Protein AF-A0A6A3AUL2-F1 (afdb_monomer_lite)

Radius of gyration: 15.6 Å; chains: 1; bounding box: 45×32×39 Å

Secondary structure (DSSP, 8-state):
-----SS-SSHHHHHHHHHHHHH---EEES-GGGS-TTT-TTHHHHHHTT--EEEEEEEE-TTSSSEEEEEEEEESS--S--HHHHHHHHHHHHHHHHHSSS-----------TTGGG-----

pLDDT: mean 76.18, std 17.39, range [30.98, 92.19]

Foldseek 3Di:
DDDADQPDPDCQRRDQQNCCFNVVDKDKDLALVVDDCSNHVCSVVCVVVQFTMKIKFFWADLVNPGTDGIDIDTDNDGDLDCVVVVVVVQVVVQVVVPVPDDDDDGGTDRDPPPPVSNPPDDD

Organism: Hibiscus syriacus (NCBI:txid106335)

Sequence (123 aa):
MYMFSVDGESDVELRLPGRVFRQKLPEWNPNVRYYSNGEYSQLDHALLYNVQGTLALPVFEPSGQSYVGFVELIMTSQKINYAPEVDKVCKALEALMASGSGSISHSFSLPLFFPFLSSRTQQ

InterPro domains:
  IPR045012 Protein NLP [PTHR32002] (1-97)

Structure (mmCIF, N/CA/C/O backbone):
data_AF-A0A6A3AUL2-F1
#
_entry.id   AF-A0A6A3AUL2-F1
#
loop_
_atom_site.group_PDB
_atom_site.id
_atom_site.type_symbol
_atom_site.label_atom_id
_atom_site.label_alt_id
_atom_site.label_comp_id
_atom_site.label_asym_id
_atom_site.label_entity_id
_atom_site.label_seq_id
_atom_site.pdbx_PDB_ins_code
_atom_site.Cartn_x
_atom_site.Cartn_y
_atom_site.Cartn_z
_atom_site.occupancy
_atom_site.B_iso_or_equiv
_atom_site.auth_seq_id
_atom_site.auth_comp_id
_atom_site.auth_asym_id
_atom_site.auth_atom_id
_atom_site.pdbx_PDB_model_num
ATOM 1 N N . MET A 1 1 ? -11.714 -13.562 -12.108 1.00 67.56 1 MET A N 1
ATOM 2 C CA . MET A 1 1 ? -11.654 -13.614 -10.632 1.00 67.56 1 MET A CA 1
ATOM 3 C C . MET A 1 1 ? -10.223 -13.322 -10.221 1.00 67.56 1 MET A C 1
ATOM 5 O O . MET A 1 1 ? -9.327 -13.852 -10.863 1.00 67.56 1 MET A O 1
ATOM 9 N N . TYR A 1 2 ? -10.009 -12.430 -9.254 1.00 79.44 2 TYR A N 1
ATOM 10 C CA . TYR A 1 2 ? -8.677 -12.100 -8.735 1.00 79.44 2 TYR A CA 1
ATOM 11 C C . TYR A 1 2 ? -8.315 -13.079 -7.613 1.00 79.44 2 TYR A C 1
ATOM 13 O O . TYR A 1 2 ? -9.151 -13.339 -6.750 1.00 79.44 2 TYR A O 1
ATOM 21 N N . MET A 1 3 ? -7.111 -13.648 -7.654 1.00 85.44 3 MET A N 1
ATOM 22 C CA . MET A 1 3 ? -6.614 -14.638 -6.693 1.00 85.44 3 MET A CA 1
ATOM 23 C C . MET A 1 3 ? -5.140 -14.357 -6.393 1.00 85.44 3 MET A C 1
ATOM 25 O O . MET A 1 3 ? -4.402 -13.931 -7.283 1.00 85.44 3 MET A O 1
ATOM 29 N N . PHE A 1 4 ? -4.712 -14.622 -5.162 1.00 87.31 4 PHE A N 1
ATOM 30 C CA . PHE A 1 4 ? -3.319 -14.517 -4.729 1.00 87.31 4 PHE A CA 1
ATOM 31 C C . PHE A 1 4 ? -2.978 -15.666 -3.770 1.00 87.31 4 PHE A C 1
ATOM 33 O O . PHE A 1 4 ? -3.873 -16.196 -3.110 1.00 87.31 4 PHE A O 1
ATOM 40 N N . SER A 1 5 ? -1.704 -16.070 -3.718 1.00 89.12 5 SER A N 1
ATOM 41 C CA . SER A 1 5 ? -1.240 -17.106 -2.787 1.00 89.12 5 SER A CA 1
ATOM 42 C C . SER A 1 5 ? -1.080 -16.523 -1.383 1.00 89.12 5 SER A C 1
ATOM 44 O O . SER A 1 5 ? -0.619 -15.394 -1.211 1.00 89.12 5 SER A O 1
ATOM 46 N N . VAL A 1 6 ? -1.470 -17.306 -0.379 1.00 89.19 6 VAL A N 1
ATOM 47 C CA . VAL A 1 6 ? -1.334 -16.970 1.049 1.00 89.19 6 VAL A CA 1
ATOM 48 C C . VAL A 1 6 ? -0.312 -17.857 1.761 1.00 89.19 6 VAL A C 1
ATOM 50 O O . VAL A 1 6 ? 0.170 -17.510 2.837 1.00 89.19 6 VAL A O 1
ATOM 53 N N . ASP A 1 7 ? 0.020 -18.988 1.148 1.00 90.12 7 ASP A N 1
ATOM 54 C CA . ASP A 1 7 ? 0.882 -20.060 1.638 1.00 90.12 7 ASP A CA 1
ATOM 55 C C . ASP A 1 7 ? 2.215 -20.150 0.885 1.00 90.12 7 ASP A C 1
ATOM 57 O O . ASP A 1 7 ? 3.013 -21.029 1.181 1.00 90.12 7 ASP A O 1
ATOM 61 N N . GLY A 1 8 ? 2.481 -19.225 -0.040 1.00 85.75 8 GLY A N 1
ATOM 62 C CA . GLY A 1 8 ? 3.730 -19.185 -0.787 1.00 85.75 8 GLY A CA 1
ATOM 63 C C . GLY A 1 8 ? 4.969 -19.131 0.110 1.00 85.75 8 GLY A C 1
ATOM 64 O O . GLY A 1 8 ? 4.991 -18.467 1.155 1.00 85.75 8 GLY A O 1
ATOM 65 N N . GLU A 1 9 ? 6.021 -19.811 -0.333 1.00 86.06 9 GLU A N 1
ATOM 66 C CA . GLU A 1 9 ? 7.279 -19.975 0.409 1.00 86.06 9 GLU A CA 1
ATOM 67 C C . GLU A 1 9 ? 8.267 -18.827 0.139 1.00 86.06 9 GLU A C 1
ATOM 69 O O . GLU A 1 9 ? 9.303 -18.710 0.793 1.00 86.06 9 GLU A O 1
ATOM 74 N N . SER A 1 10 ? 7.953 -17.948 -0.819 1.00 83.88 10 SER A N 1
ATOM 75 C CA . SER A 1 10 ? 8.784 -16.800 -1.189 1.00 83.88 10 SER A CA 1
ATOM 76 C C . SER A 1 10 ? 7.979 -15.511 -1.355 1.00 83.88 10 SER A C 1
ATOM 78 O O . SER A 1 10 ? 6.797 -15.527 -1.704 1.00 83.88 10 SER A O 1
ATOM 80 N N . ASP A 1 11 ? 8.650 -14.367 -1.192 1.00 78.81 11 ASP A N 1
ATOM 81 C CA . ASP A 1 11 ? 8.060 -13.039 -1.412 1.00 78.81 11 ASP A CA 1
ATOM 82 C C . ASP A 1 11 ? 7.543 -12.843 -2.846 1.00 78.81 11 ASP A C 1
ATOM 84 O O . ASP A 1 11 ? 6.597 -12.079 -3.066 1.00 78.81 11 ASP A O 1
ATOM 88 N N . VAL A 1 12 ? 8.146 -13.543 -3.812 1.00 78.94 12 VAL A N 1
ATOM 89 C CA . VAL A 1 12 ? 7.755 -13.532 -5.229 1.00 78.94 12 VAL A CA 1
ATOM 90 C C . VAL A 1 12 ? 6.429 -14.264 -5.436 1.00 78.94 12 VAL A C 1
ATOM 92 O O . VAL A 1 12 ? 5.567 -13.781 -6.172 1.00 78.94 12 VAL A O 1
ATOM 95 N N . GLU A 1 13 ? 6.255 -15.405 -4.767 1.00 82.25 13 GLU A N 1
ATOM 96 C CA . GLU A 1 13 ? 5.051 -16.236 -4.845 1.00 82.25 13 GLU A CA 1
ATOM 97 C C . GLU A 1 13 ? 3.867 -15.597 -4.115 1.00 82.25 13 GLU A C 1
ATOM 99 O O . GLU A 1 13 ? 2.770 -15.505 -4.669 1.00 82.25 13 GLU A O 1
ATOM 104 N N . LEU A 1 14 ? 4.108 -15.074 -2.908 1.00 84.19 14 LEU A N 1
ATOM 105 C CA . LEU A 1 14 ? 3.094 -14.361 -2.131 1.00 84.19 14 LEU A CA 1
ATOM 106 C C . LEU A 1 14 ? 2.621 -13.091 -2.851 1.00 84.19 14 LEU A C 1
ATOM 108 O O . LEU A 1 14 ? 1.443 -12.732 -2.776 1.00 84.19 14 LEU A O 1
ATOM 112 N N . ARG A 1 15 ? 3.529 -12.415 -3.572 1.00 84.94 15 ARG A N 1
ATOM 113 C CA . ARG A 1 15 ? 3.315 -11.071 -4.137 1.00 84.94 15 ARG A CA 1
ATOM 114 C C . ARG A 1 15 ? 2.917 -10.079 -3.030 1.00 84.94 15 ARG A C 1
ATOM 116 O O . ARG A 1 15 ? 2.761 -10.423 -1.862 1.00 84.94 15 ARG A O 1
ATOM 123 N N . LEU A 1 16 ? 2.728 -8.817 -3.396 1.00 85.38 16 LEU A N 1
ATOM 124 C CA . LEU A 1 16 ? 2.252 -7.790 -2.464 1.00 85.38 16 LEU A CA 1
ATOM 125 C C . LEU A 1 16 ? 0.969 -8.192 -1.690 1.00 85.38 16 LEU A C 1
ATOM 127 O O . LEU A 1 16 ? 0.990 -8.110 -0.462 1.00 85.38 16 LEU A O 1
ATOM 131 N N . PRO A 1 17 ? -0.117 -8.686 -2.325 1.00 88.69 17 PRO A N 1
ATOM 132 C CA . PRO A 1 17 ? -1.331 -9.061 -1.592 1.00 88.69 17 PRO A CA 1
ATOM 133 C C . PRO A 1 17 ? -1.117 -10.199 -0.580 1.00 88.69 17 PRO A C 1
ATOM 135 O O . PRO A 1 17 ? -1.591 -10.103 0.551 1.00 88.69 17 PRO A O 1
ATOM 138 N N . GLY A 1 18 ? -0.371 -11.252 -0.934 1.00 90.38 18 GLY A N 1
ATOM 139 C CA . GLY A 1 18 ? -0.103 -12.371 -0.026 1.00 90.38 18 GLY A CA 1
ATOM 140 C C . GLY A 1 18 ? 0.797 -11.979 1.141 1.00 90.38 18 GLY A C 1
ATOM 141 O O . GLY A 1 18 ? 0.546 -12.390 2.276 1.00 90.38 18 GLY A O 1
ATOM 142 N N . ARG A 1 19 ? 1.803 -11.125 0.903 1.00 89.69 19 ARG A N 1
ATOM 143 C CA . ARG A 1 19 ? 2.682 -10.634 1.972 1.00 89.69 19 ARG A CA 1
ATOM 144 C C . ARG A 1 19 ? 1.937 -9.746 2.960 1.00 89.69 19 ARG A C 1
ATOM 146 O O . ARG A 1 19 ? 2.038 -9.993 4.158 1.00 89.69 19 ARG A O 1
ATOM 153 N N . VAL A 1 20 ? 1.119 -8.799 2.496 1.00 90.56 20 VAL A N 1
ATOM 154 C CA . VAL A 1 20 ? 0.301 -7.954 3.389 1.00 90.56 20 VAL A CA 1
ATOM 155 C C . VAL A 1 20 ? -0.706 -8.788 4.170 1.00 90.56 20 VAL A C 1
ATOM 157 O O . VAL A 1 20 ? -0.877 -8.574 5.371 1.00 90.56 20 VAL A O 1
ATOM 160 N N . PHE A 1 21 ? -1.333 -9.774 3.526 1.00 91.00 21 PHE A N 1
ATOM 161 C CA . PHE A 1 21 ? -2.251 -10.688 4.198 1.00 91.00 21 PHE A CA 1
ATOM 162 C C . PHE A 1 21 ? -1.565 -11.487 5.316 1.00 91.00 21 PHE A C 1
ATOM 164 O O . PHE A 1 21 ? -2.072 -11.564 6.436 1.00 91.00 21 PHE A O 1
ATOM 171 N N . ARG A 1 22 ? -0.385 -12.050 5.037 1.00 90.31 22 ARG A N 1
ATOM 172 C CA . ARG A 1 22 ? 0.356 -12.901 5.977 1.00 90.31 22 ARG A CA 1
ATOM 173 C C . ARG A 1 22 ? 1.031 -12.103 7.091 1.00 90.31 22 ARG A C 1
ATOM 175 O O . ARG A 1 22 ? 0.947 -12.482 8.258 1.00 90.31 22 ARG A O 1
ATOM 182 N N . GLN A 1 23 ? 1.706 -11.013 6.738 1.00 88.81 23 GLN A N 1
ATOM 183 C CA . GLN A 1 23 ? 2.491 -10.197 7.666 1.00 88.81 23 GLN A CA 1
ATOM 184 C C . GLN A 1 23 ? 1.623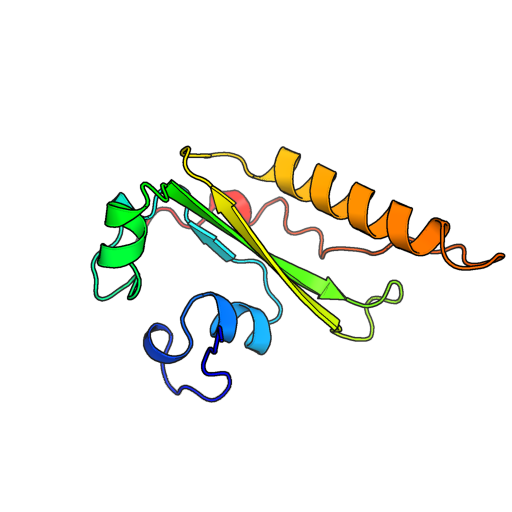 -9.206 8.444 1.00 88.81 23 GLN A C 1
ATOM 186 O O . GLN A 1 23 ? 2.016 -8.779 9.527 1.00 88.81 23 GLN A O 1
ATOM 191 N N . LYS A 1 24 ? 0.444 -8.849 7.914 1.00 89.75 24 LYS A N 1
ATOM 192 C CA . LYS A 1 24 ? -0.463 -7.839 8.483 1.00 89.75 24 LYS A CA 1
ATOM 193 C C . LYS A 1 24 ? 0.223 -6.480 8.664 1.00 89.75 24 LYS A C 1
ATOM 195 O O . LYS A 1 24 ? -0.083 -5.733 9.592 1.00 89.75 24 LYS A O 1
ATOM 200 N N . LEU A 1 25 ? 1.152 -6.172 7.761 1.00 87.88 25 LEU A N 1
ATOM 201 C CA . LEU A 1 25 ? 1.899 -4.920 7.694 1.00 87.88 25 LEU A CA 1
ATOM 202 C C . LEU A 1 25 ? 1.568 -4.189 6.389 1.00 87.88 25 LEU A C 1
ATOM 204 O O . LEU A 1 25 ? 1.282 -4.848 5.389 1.00 87.88 25 LEU A O 1
ATOM 208 N N . PRO A 1 26 ? 1.581 -2.846 6.381 1.00 86.81 26 PRO A N 1
ATOM 209 C CA . PRO A 1 26 ? 1.395 -2.090 5.154 1.00 86.81 26 PRO A CA 1
ATOM 210 C C . PRO A 1 26 ? 2.596 -2.258 4.216 1.00 86.81 26 PRO A C 1
ATOM 212 O O . PRO A 1 26 ? 3.745 -2.262 4.658 1.00 86.81 26 PRO A O 1
ATOM 215 N N . GLU A 1 27 ? 2.328 -2.308 2.915 1.00 86.50 27 GLU A N 1
ATOM 216 C CA . GLU A 1 27 ? 3.350 -2.301 1.864 1.00 86.50 27 GLU A CA 1
ATOM 217 C C . GLU A 1 27 ? 3.009 -1.259 0.799 1.00 86.50 27 GLU A C 1
ATOM 219 O O . GLU A 1 27 ? 1.842 -1.064 0.461 1.00 86.50 27 GLU A O 1
ATOM 224 N N . TRP A 1 28 ? 4.016 -0.594 0.231 1.00 85.12 28 TRP A N 1
ATOM 225 C CA . TRP A 1 28 ? 3.827 0.351 -0.870 1.00 85.12 28 TRP A CA 1
ATOM 226 C C . TRP A 1 28 ? 4.976 0.287 -1.870 1.00 85.12 28 TRP A C 1
ATOM 228 O O . TRP A 1 28 ? 6.111 -0.015 -1.514 1.00 85.12 28 TRP A O 1
ATOM 238 N N . ASN A 1 29 ? 4.672 0.658 -3.112 1.00 84.69 29 ASN A N 1
ATOM 239 C CA . ASN A 1 29 ? 5.642 0.904 -4.169 1.00 84.69 29 ASN A CA 1
ATOM 240 C C . ASN A 1 29 ? 5.383 2.310 -4.732 1.00 84.69 29 ASN A C 1
ATOM 242 O O . ASN A 1 29 ? 4.285 2.574 -5.233 1.00 84.69 29 ASN A O 1
ATOM 246 N N . PRO A 1 30 ? 6.346 3.245 -4.648 1.00 76.25 30 PRO A N 1
ATOM 247 C CA . PRO A 1 30 ? 6.157 4.617 -5.122 1.00 76.25 30 PRO A CA 1
ATOM 248 C C . PRO A 1 30 ? 6.092 4.695 -6.651 1.00 76.25 30 PRO A C 1
ATOM 250 O O . PRO A 1 30 ? 5.340 5.504 -7.197 1.00 76.25 30 PRO A O 1
ATOM 253 N N . ASN A 1 31 ? 6.869 3.848 -7.331 1.00 82.75 31 ASN A N 1
ATOM 254 C CA . ASN A 1 31 ? 6.792 3.643 -8.768 1.00 82.75 31 ASN A CA 1
ATOM 255 C C . ASN A 1 31 ? 7.171 2.196 -9.120 1.00 82.75 31 ASN A C 1
ATOM 257 O O . ASN A 1 31 ? 8.329 1.814 -8.969 1.00 82.75 31 ASN A O 1
ATOM 261 N N . VAL A 1 32 ? 6.224 1.402 -9.617 1.00 82.88 32 VAL A N 1
ATOM 262 C CA . VAL A 1 32 ? 6.462 0.010 -10.048 1.00 82.88 32 VAL A CA 1
ATOM 263 C C . VAL A 1 32 ? 7.525 -0.092 -11.148 1.00 82.88 32 VAL A C 1
ATOM 265 O O . VAL A 1 32 ? 8.197 -1.109 -11.252 1.00 82.88 32 VAL A O 1
ATOM 268 N N . ARG A 1 33 ? 7.743 0.982 -11.923 1.00 84.06 33 ARG A N 1
ATOM 269 C CA . ARG A 1 33 ? 8.752 1.044 -12.995 1.00 84.06 33 ARG A CA 1
ATOM 270 C C . ARG A 1 33 ? 10.197 0.955 -12.504 1.00 84.06 33 ARG A C 1
ATOM 272 O O . ARG A 1 33 ? 11.085 0.772 -13.328 1.00 84.06 33 ARG A O 1
ATOM 279 N N . TYR A 1 34 ? 10.442 1.140 -11.207 1.00 84.19 34 TYR A N 1
ATOM 280 C CA . TYR A 1 34 ? 11.786 1.035 -10.632 1.00 84.19 34 TYR A CA 1
ATOM 281 C C . TYR A 1 34 ? 12.178 -0.395 -10.258 1.00 84.19 34 TYR A C 1
ATOM 283 O O . TYR A 1 34 ? 13.331 -0.619 -9.910 1.00 84.19 34 TYR A O 1
ATOM 291 N N . TYR A 1 35 ? 11.248 -1.344 -10.341 1.00 81.19 35 TYR A N 1
ATOM 292 C CA . TYR A 1 35 ? 11.466 -2.728 -9.943 1.00 81.19 35 TYR A CA 1
ATOM 293 C C . TYR A 1 35 ? 11.683 -3.611 -11.166 1.00 81.19 35 TYR A C 1
ATOM 295 O O . TYR A 1 35 ? 11.121 -3.371 -12.236 1.00 81.19 35 TYR A O 1
ATOM 303 N N . SER A 1 36 ? 12.481 -4.659 -11.000 1.00 82.69 36 SER A N 1
ATOM 304 C CA . SER A 1 36 ? 12.611 -5.719 -11.993 1.00 82.69 36 SER A CA 1
ATOM 305 C C . SER A 1 36 ? 11.409 -6.669 -11.954 1.00 82.69 36 SER A C 1
ATOM 307 O O . SER A 1 36 ? 10.666 -6.739 -10.972 1.00 82.69 36 SER A O 1
ATOM 309 N N . ASN A 1 37 ? 11.244 -7.479 -13.004 1.00 77.31 37 ASN A N 1
ATOM 310 C CA . ASN A 1 37 ? 10.191 -8.501 -13.041 1.00 77.31 37 ASN A CA 1
ATOM 311 C C . ASN A 1 37 ? 10.362 -9.576 -11.943 1.00 77.31 37 ASN A C 1
ATOM 313 O O . ASN A 1 37 ? 9.403 -10.262 -11.598 1.00 77.31 37 ASN A O 1
ATOM 317 N N . GLY A 1 38 ? 11.574 -9.719 -11.385 1.00 74.25 38 GLY A N 1
ATOM 318 C CA . GLY A 1 38 ? 11.842 -10.603 -10.247 1.00 74.25 38 GLY A CA 1
ATOM 319 C C . GLY A 1 38 ? 11.322 -10.053 -8.916 1.00 74.25 38 GLY A C 1
ATOM 320 O O . GLY A 1 38 ? 10.934 -10.825 -8.047 1.00 74.25 38 GLY A O 1
ATOM 321 N N . GLU A 1 39 ? 11.264 -8.730 -8.766 1.00 73.56 39 GLU A N 1
ATOM 322 C CA . GLU A 1 39 ? 10.816 -8.058 -7.537 1.00 73.56 39 GLU A CA 1
ATOM 323 C C . GLU A 1 39 ? 9.325 -7.712 -7.586 1.00 73.56 39 GLU A C 1
ATOM 325 O O . GLU A 1 39 ? 8.619 -7.763 -6.576 1.00 73.56 39 GLU A O 1
ATOM 330 N N . TYR A 1 40 ? 8.828 -7.387 -8.780 1.00 77.38 40 TYR A N 1
ATOM 331 C CA . TYR A 1 40 ? 7.435 -7.055 -9.021 1.00 77.38 40 TYR A CA 1
ATOM 332 C C . TYR A 1 40 ? 6.893 -7.918 -10.163 1.00 77.38 40 TYR A C 1
ATOM 334 O O . TYR A 1 40 ? 6.874 -7.527 -11.325 1.00 77.38 40 TYR A O 1
ATOM 342 N N . SER A 1 41 ? 6.395 -9.106 -9.822 1.00 74.50 41 SER A N 1
ATOM 343 C CA . SER A 1 41 ? 5.927 -10.108 -10.796 1.00 74.50 41 SER A CA 1
ATOM 344 C C . SER A 1 41 ? 4.732 -9.677 -11.659 1.00 74.50 41 SER A C 1
ATOM 346 O O . SER A 1 41 ? 4.340 -10.393 -12.577 1.00 74.50 41 SER A O 1
ATOM 348 N N . GLN A 1 42 ? 4.123 -8.521 -11.373 1.00 80.25 42 GLN A N 1
ATOM 349 C CA . GLN A 1 42 ? 3.032 -7.942 -12.166 1.00 80.25 42 GLN A CA 1
ATOM 350 C C . GLN A 1 42 ? 3.503 -6.795 -13.070 1.00 80.25 42 GLN A C 1
ATOM 352 O O . GLN A 1 42 ? 2.666 -6.057 -13.588 1.00 80.25 42 GLN A O 1
ATOM 357 N N . LEU A 1 43 ? 4.817 -6.624 -13.255 1.00 84.00 43 LEU A N 1
ATOM 358 C CA . LEU A 1 43 ? 5.390 -5.438 -13.891 1.00 84.00 43 LEU A CA 1
ATOM 359 C C . LEU A 1 43 ? 4.844 -5.223 -15.296 1.00 84.00 43 LEU A C 1
ATOM 361 O O . LEU A 1 43 ? 4.361 -4.134 -15.583 1.00 84.00 43 LEU A O 1
ATOM 365 N N . ASP A 1 44 ? 4.821 -6.259 -16.131 1.00 86.50 44 ASP A N 1
ATOM 366 C CA . ASP A 1 44 ? 4.326 -6.145 -17.507 1.00 86.50 44 ASP A CA 1
ATOM 367 C C . ASP A 1 44 ? 2.872 -5.651 -17.563 1.00 86.50 44 ASP A C 1
ATOM 369 O O . ASP A 1 44 ? 2.530 -4.764 -18.347 1.00 86.50 44 ASP A O 1
ATOM 373 N N . HIS A 1 45 ? 2.016 -6.168 -16.676 1.00 87.12 45 HIS A N 1
ATOM 374 C CA . HIS A 1 45 ? 0.624 -5.725 -16.570 1.00 87.12 45 HIS A CA 1
ATOM 375 C C . HIS A 1 45 ? 0.540 -4.293 -16.040 1.00 87.12 45 HIS A C 1
ATOM 377 O O . HIS A 1 45 ? -0.209 -3.472 -16.564 1.00 87.12 45 HIS A O 1
ATOM 383 N N . ALA A 1 46 ? 1.326 -3.974 -15.016 1.00 88.69 46 ALA A N 1
ATOM 384 C CA . ALA A 1 46 ? 1.367 -2.646 -14.435 1.00 88.69 46 ALA A CA 1
ATOM 385 C C . ALA A 1 46 ? 1.819 -1.595 -15.463 1.00 88.69 46 ALA A C 1
ATOM 387 O O . ALA A 1 46 ? 1.200 -0.540 -15.575 1.00 88.69 46 ALA A O 1
ATOM 388 N N . LEU A 1 47 ? 2.821 -1.907 -16.287 1.00 89.31 47 LEU A N 1
ATOM 389 C CA . LEU A 1 47 ? 3.266 -1.057 -17.388 1.00 89.31 47 LEU A CA 1
ATOM 390 C C . LEU A 1 47 ? 2.174 -0.878 -18.446 1.00 89.31 47 LEU A C 1
ATOM 392 O O . LEU A 1 47 ? 1.904 0.258 -18.840 1.00 89.31 47 LEU A O 1
ATOM 396 N N . LEU A 1 48 ? 1.520 -1.970 -18.858 1.00 92.00 48 LEU A N 1
ATOM 397 C CA . LEU A 1 48 ? 0.449 -1.955 -19.858 1.00 92.00 48 LEU A CA 1
ATOM 398 C C . LEU A 1 48 ? -0.719 -1.046 -19.450 1.00 92.00 48 LEU A C 1
ATOM 400 O O . LEU A 1 48 ? -1.245 -0.306 -20.277 1.00 92.00 48 LEU A O 1
ATOM 404 N N . TYR A 1 49 ? -1.097 -1.067 -18.170 1.00 90.25 49 TYR A N 1
ATOM 405 C CA . TYR A 1 49 ? -2.197 -0.260 -17.633 1.00 90.25 49 TYR A CA 1
ATOM 406 C C . TYR A 1 49 ? -1.743 1.070 -17.011 1.00 90.25 49 TYR A C 1
ATOM 408 O O . TYR A 1 49 ? -2.532 1.741 -16.344 1.00 90.25 49 TYR A O 1
ATOM 416 N N . ASN A 1 50 ? -0.485 1.473 -17.233 1.00 91.38 50 ASN A N 1
ATOM 417 C CA . ASN A 1 50 ? 0.115 2.685 -16.668 1.00 91.38 5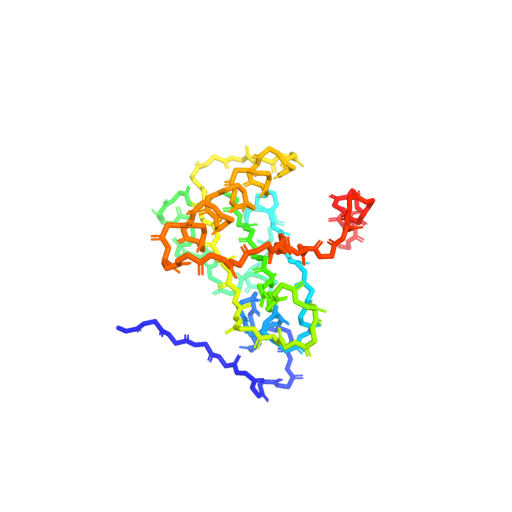0 ASN A CA 1
ATOM 418 C C . ASN A 1 50 ? -0.062 2.790 -15.140 1.00 91.38 50 ASN A C 1
ATOM 420 O O . ASN A 1 50 ? -0.212 3.880 -14.593 1.00 91.38 50 ASN A O 1
ATOM 424 N N . VAL A 1 51 ? -0.035 1.660 -14.438 1.00 89.94 51 VAL A N 1
ATOM 425 C CA . VAL A 1 51 ? 0.110 1.636 -12.986 1.00 89.94 51 VAL A CA 1
ATOM 426 C C . VAL A 1 51 ? 1.485 2.196 -12.653 1.00 89.94 51 VAL A C 1
ATOM 428 O O . VAL A 1 51 ? 2.497 1.814 -13.238 1.00 89.94 51 VAL A O 1
ATOM 431 N N . GLN A 1 52 ? 1.507 3.140 -11.725 1.00 89.56 52 GLN A N 1
ATOM 432 C CA . GLN A 1 52 ? 2.722 3.767 -11.232 1.00 89.56 52 GLN A CA 1
ATOM 433 C C . GLN A 1 52 ? 2.851 3.488 -9.741 1.00 89.56 52 GLN A C 1
ATOM 435 O O . GLN A 1 52 ? 3.846 2.914 -9.333 1.00 89.56 52 GLN A O 1
ATOM 440 N N . GLY A 1 53 ? 1.838 3.793 -8.935 1.00 88.44 53 GLY A N 1
ATOM 441 C CA . GLY A 1 53 ? 1.874 3.563 -7.492 1.00 88.44 53 GLY A CA 1
ATOM 442 C C . GLY A 1 53 ? 1.015 2.384 -7.052 1.00 88.44 53 GLY A C 1
ATOM 443 O O . GLY A 1 53 ? -0.084 2.191 -7.575 1.00 88.44 53 GLY A O 1
ATOM 444 N N . THR A 1 54 ? 1.479 1.640 -6.049 1.00 88.19 54 THR A N 1
ATOM 445 C CA . THR A 1 54 ? 0.642 0.675 -5.320 1.00 88.19 54 THR A CA 1
ATOM 446 C C . THR A 1 54 ? 0.797 0.860 -3.820 1.00 88.19 54 THR A C 1
ATOM 448 O O . THR A 1 54 ? 1.907 1.078 -3.342 1.00 88.19 54 THR A O 1
ATOM 451 N N . LEU A 1 55 ? -0.290 0.718 -3.072 1.00 89.25 55 LEU A N 1
ATOM 452 C CA . LEU A 1 55 ? -0.302 0.726 -1.611 1.00 89.25 55 LEU A CA 1
ATOM 453 C C . LEU A 1 55 ? -1.275 -0.345 -1.134 1.00 89.25 55 LEU A C 1
ATOM 455 O O . LEU A 1 55 ? -2.402 -0.380 -1.607 1.00 89.25 55 LEU A O 1
ATOM 459 N N . ALA A 1 56 ? -0.881 -1.171 -0.177 1.00 90.44 56 ALA A N 1
ATOM 460 C CA . ALA A 1 56 ? -1.788 -2.078 0.503 1.00 90.44 56 ALA A CA 1
ATOM 461 C C . ALA A 1 56 ? -1.742 -1.856 2.011 1.00 90.44 56 ALA A C 1
ATOM 463 O O . ALA A 1 56 ? -0.673 -1.742 2.612 1.00 90.44 56 ALA A O 1
ATOM 464 N N . LEU A 1 57 ? -2.929 -1.769 2.608 1.00 90.75 57 LEU A N 1
ATOM 465 C CA . LEU A 1 57 ? -3.134 -1.421 4.007 1.00 90.75 57 LEU A CA 1
ATOM 466 C C . LEU A 1 57 ? -3.901 -2.540 4.711 1.00 90.75 57 LEU A C 1
ATOM 468 O O . LEU A 1 57 ? -5.040 -2.804 4.322 1.00 90.75 57 LEU A O 1
ATOM 472 N N . PRO A 1 58 ? -3.333 -3.186 5.742 1.00 90.38 58 PRO A N 1
ATOM 473 C CA . PRO A 1 58 ? -4.073 -4.147 6.547 1.00 90.38 58 PRO A CA 1
ATOM 474 C C . PRO A 1 58 ? -5.201 -3.437 7.306 1.00 90.38 58 PRO A C 1
ATOM 476 O O . PRO A 1 58 ? -5.004 -2.363 7.866 1.00 90.38 58 PRO A O 1
ATOM 479 N N . VAL A 1 59 ? -6.378 -4.050 7.337 1.00 87.50 59 VAL A N 1
ATOM 480 C CA . VAL A 1 59 ? -7.567 -3.583 8.049 1.00 87.50 59 VAL A CA 1
ATOM 481 C C . VAL A 1 59 ? -7.830 -4.527 9.211 1.00 87.50 59 VAL A C 1
ATOM 483 O O . VAL A 1 59 ? -7.902 -5.747 9.049 1.00 87.50 59 VAL A O 1
ATOM 486 N N . PHE A 1 60 ? -7.997 -3.941 10.387 1.00 84.12 60 PHE A N 1
ATOM 487 C CA . PHE A 1 60 ? -8.309 -4.645 11.622 1.00 84.12 60 PHE A CA 1
ATOM 488 C C . PHE A 1 60 ? -9.703 -4.257 12.094 1.00 84.12 60 PHE A C 1
ATOM 490 O O . PHE A 1 60 ? -10.231 -3.240 11.670 1.00 84.12 60 PHE A O 1
ATOM 497 N N . GLU A 1 61 ? -10.301 -5.046 12.975 1.00 79.81 61 GLU A N 1
ATOM 498 C CA . GLU A 1 61 ? -11.449 -4.607 13.765 1.00 79.81 61 GLU A CA 1
ATOM 499 C C . GLU A 1 61 ? -11.073 -3.399 14.639 1.00 79.81 61 GLU A C 1
ATOM 501 O O . GLU A 1 61 ? -9.892 -3.208 14.943 1.00 79.81 61 GLU A O 1
ATOM 506 N N . PRO A 1 62 ? -12.041 -2.587 15.099 1.00 69.69 62 PRO A N 1
ATOM 507 C CA . PRO A 1 62 ? -11.728 -1.354 15.816 1.00 69.69 62 PRO A CA 1
ATOM 508 C C . PRO A 1 62 ? -11.053 -1.604 17.171 1.00 69.69 62 PRO A C 1
ATOM 510 O O . PRO A 1 62 ? -10.300 -0.765 17.654 1.00 69.69 62 PRO A O 1
ATOM 513 N N . SER A 1 63 ? -11.240 -2.790 17.761 1.00 69.81 63 SER A N 1
ATOM 514 C CA . SER A 1 63 ? -10.501 -3.233 18.950 1.00 69.81 63 SER A CA 1
ATOM 515 C C . SER A 1 63 ? -9.011 -3.502 18.682 1.00 69.81 63 SER A C 1
ATOM 517 O O . SER A 1 63 ? -8.255 -3.728 19.625 1.00 69.81 63 SER A O 1
ATOM 519 N N . GLY A 1 64 ? -8.587 -3.539 17.414 1.00 68.88 64 GLY A N 1
ATOM 520 C CA . GLY A 1 64 ? -7.250 -3.950 16.979 1.00 68.88 64 GLY A CA 1
ATOM 521 C C . GLY A 1 64 ? -6.968 -5.444 17.172 1.00 68.88 64 GLY A C 1
ATOM 522 O O . GLY A 1 64 ? -5.867 -5.903 16.878 1.00 68.88 64 GLY A O 1
ATOM 523 N N . GLN A 1 65 ? -7.940 -6.214 17.675 1.00 70.94 65 GLN A N 1
ATOM 524 C CA . GLN A 1 65 ? -7.731 -7.604 18.087 1.00 70.94 65 GLN A CA 1
ATOM 525 C C . GLN A 1 65 ? -7.847 -8.598 16.932 1.00 70.94 65 GLN A C 1
ATOM 527 O O . GLN A 1 65 ? -7.238 -9.665 16.982 1.00 70.94 65 GLN A O 1
ATOM 532 N N . SER A 1 66 ? -8.607 -8.255 15.890 1.00 83.62 66 SER A N 1
ATOM 533 C CA . SER A 1 66 ? -8.872 -9.146 14.762 1.00 83.62 66 SER A CA 1
ATOM 534 C C . SER A 1 66 ? -8.460 -8.510 13.441 1.00 83.62 66 SER A C 1
ATOM 536 O O . SER A 1 66 ? -8.690 -7.327 13.213 1.00 83.62 66 SER A O 1
ATOM 538 N N . TYR A 1 67 ? -7.841 -9.303 12.569 1.00 85.56 67 TYR A N 1
ATOM 539 C CA . TYR A 1 67 ? -7.495 -8.912 11.205 1.00 85.56 67 TYR A CA 1
ATOM 540 C C . TYR A 1 67 ? -8.663 -9.255 10.278 1.00 85.56 67 TYR A C 1
ATOM 542 O O . TYR A 1 67 ? -9.056 -10.417 10.196 1.00 85.56 67 TYR A O 1
ATOM 550 N N . VAL A 1 68 ? -9.200 -8.251 9.586 1.00 88.56 68 VAL A N 1
ATOM 551 C CA . VAL A 1 68 ? -10.373 -8.396 8.707 1.00 88.56 68 VAL A CA 1
ATOM 552 C C . VAL A 1 68 ? -9.945 -8.652 7.263 1.00 88.56 68 VAL A C 1
ATOM 554 O O . VAL A 1 68 ? -10.604 -9.388 6.534 1.00 88.56 68 VAL A O 1
ATOM 557 N N . GLY A 1 69 ? -8.836 -8.049 6.838 1.00 89.94 69 GLY A N 1
ATOM 558 C CA . GLY A 1 69 ? -8.356 -8.121 5.463 1.00 89.94 69 GLY A CA 1
AT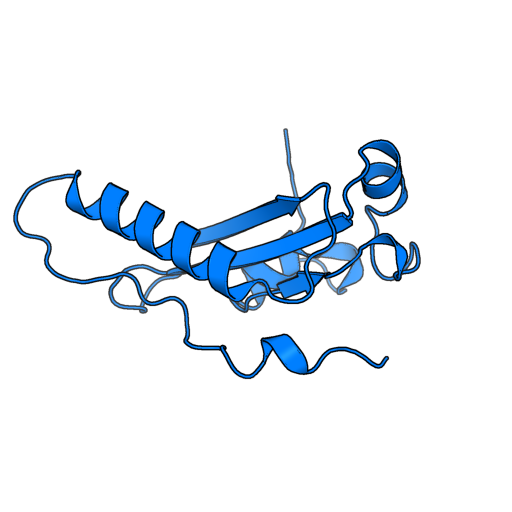OM 559 C C . GLY A 1 69 ? -7.408 -6.973 5.153 1.00 89.94 69 GLY A C 1
ATOM 560 O O . GLY A 1 69 ? -6.765 -6.432 6.046 1.00 89.94 69 GLY A O 1
ATOM 561 N N . PHE A 1 70 ? -7.310 -6.574 3.891 1.00 90.81 70 PHE A N 1
ATOM 562 C CA . PHE A 1 70 ? -6.523 -5.411 3.492 1.00 90.81 70 PHE A CA 1
ATOM 563 C C . PHE A 1 70 ? -7.202 -4.652 2.353 1.00 90.81 70 PHE A C 1
ATOM 565 O O . PHE A 1 70 ? -8.005 -5.212 1.609 1.00 90.81 70 PHE A O 1
ATOM 572 N N . VAL A 1 71 ? -6.868 -3.372 2.220 1.00 91.06 71 VAL A N 1
ATOM 573 C CA . VAL A 1 71 ? -7.274 -2.521 1.098 1.00 91.06 71 VAL A CA 1
ATOM 574 C C . VAL A 1 71 ? -6.063 -2.304 0.209 1.00 91.06 71 VAL A C 1
ATOM 576 O O . VAL A 1 71 ? -5.038 -1.829 0.686 1.00 91.06 71 VAL A O 1
ATOM 579 N N . GLU A 1 72 ? -6.187 -2.626 -1.076 1.00 90.44 72 GLU A N 1
ATOM 580 C CA . GLU A 1 72 ? -5.177 -2.348 -2.097 1.00 90.44 72 GLU A CA 1
ATOM 581 C C . GLU A 1 72 ? -5.595 -1.129 -2.932 1.00 90.44 72 GLU A C 1
ATOM 583 O O . GLU A 1 72 ? -6.710 -1.054 -3.447 1.00 90.44 72 GLU A O 1
ATOM 588 N N . LEU A 1 73 ? -4.693 -0.160 -3.062 1.00 90.19 73 LEU A N 1
ATOM 589 C CA . LEU A 1 73 ? -4.830 1.033 -3.880 1.00 90.19 73 LEU A CA 1
ATOM 590 C C . LEU A 1 73 ? -3.842 0.946 -5.037 1.00 90.19 73 LEU A C 1
ATOM 592 O O . LEU A 1 73 ? -2.631 0.860 -4.829 1.00 90.19 73 LEU A O 1
ATOM 596 N N . ILE A 1 74 ? -4.369 1.040 -6.253 1.00 89.44 74 ILE A N 1
ATOM 597 C CA . ILE A 1 74 ? -3.599 1.058 -7.495 1.00 89.44 74 ILE A CA 1
ATOM 598 C C . ILE A 1 74 ? -3.764 2.439 -8.123 1.00 89.44 74 ILE A C 1
ATOM 600 O O . ILE A 1 74 ? -4.881 2.926 -8.294 1.00 89.44 74 ILE A O 1
ATOM 604 N N . MET A 1 75 ? -2.651 3.092 -8.442 1.00 89.06 75 MET A N 1
ATOM 605 C CA . MET A 1 75 ? -2.630 4.478 -8.904 1.00 89.06 75 MET A CA 1
ATOM 606 C C . MET A 1 75 ? -1.878 4.583 -10.223 1.00 89.06 75 MET A C 1
ATOM 608 O O . MET A 1 75 ? -0.801 4.012 -10.383 1.00 89.06 75 MET A O 1
ATOM 612 N N . THR A 1 76 ? -2.408 5.369 -11.159 1.00 92.19 76 THR A N 1
ATOM 613 C CA . THR A 1 76 ? -1.762 5.647 -12.453 1.00 92.19 76 THR A CA 1
ATOM 614 C C . THR A 1 76 ? -0.819 6.852 -12.418 1.00 92.19 76 THR A C 1
ATOM 616 O O . THR A 1 76 ? -0.282 7.270 -13.444 1.00 92.19 76 THR A O 1
ATOM 619 N N . SER A 1 77 ? -0.600 7.410 -11.226 1.00 88.19 77 SER A N 1
ATOM 620 C CA . SER A 1 77 ? 0.349 8.481 -10.944 1.00 88.19 77 SER A CA 1
ATOM 621 C C . SER A 1 77 ? 1.318 8.062 -9.841 1.00 88.19 77 SER A C 1
ATOM 623 O O . SER A 1 77 ? 0.947 7.360 -8.899 1.00 88.19 77 SER A O 1
ATOM 625 N N . GLN A 1 78 ? 2.573 8.485 -9.971 1.00 82.50 78 GLN A N 1
ATOM 626 C CA . GLN A 1 78 ? 3.587 8.305 -8.939 1.00 82.50 78 GLN A CA 1
ATOM 627 C C . GLN A 1 78 ? 3.232 9.119 -7.691 1.00 82.50 78 GLN A C 1
ATOM 629 O O . GLN A 1 78 ? 2.899 10.304 -7.781 1.00 82.50 78 GLN A O 1
ATOM 634 N N . LYS A 1 79 ? 3.374 8.498 -6.517 1.00 77.88 79 LYS A N 1
ATOM 635 C CA . LYS A 1 79 ? 3.293 9.183 -5.225 1.00 77.88 79 LYS A CA 1
ATOM 636 C C . LYS A 1 79 ? 4.466 8.817 -4.340 1.00 77.88 79 LYS A C 1
ATOM 638 O O . LYS A 1 79 ? 4.759 7.650 -4.116 1.00 77.88 79 LYS A O 1
ATOM 643 N N . ILE A 1 80 ? 5.129 9.856 -3.840 1.00 75.62 80 ILE A N 1
ATOM 644 C CA . ILE A 1 80 ? 6.223 9.739 -2.870 1.00 75.62 80 ILE A CA 1
ATOM 645 C C . ILE A 1 80 ? 5.655 9.717 -1.447 1.00 75.62 80 ILE A C 1
ATOM 647 O O . ILE A 1 80 ? 6.171 9.019 -0.584 1.00 75.62 80 ILE A O 1
ATOM 651 N N . ASN A 1 81 ? 4.566 10.452 -1.213 1.00 82.00 81 ASN A N 1
ATOM 652 C CA . ASN A 1 81 ? 3.875 10.487 0.066 1.00 82.00 81 ASN A CA 1
ATOM 653 C C . ASN A 1 81 ? 2.470 9.900 -0.088 1.00 82.00 81 ASN A C 1
ATOM 655 O O . ASN A 1 81 ? 1.657 10.459 -0.821 1.00 82.00 81 ASN A O 1
ATOM 659 N N . TYR A 1 82 ? 2.214 8.803 0.623 1.00 84.12 82 TYR A N 1
ATOM 660 C CA . TYR A 1 82 ? 0.924 8.114 0.668 1.00 84.12 82 TYR A CA 1
ATOM 661 C C . TYR A 1 82 ? 0.072 8.492 1.887 1.00 84.12 82 TYR A C 1
ATOM 663 O O . TYR A 1 82 ? -1.072 8.056 1.992 1.00 84.12 82 TYR A O 1
ATOM 671 N N . ALA A 1 83 ? 0.595 9.297 2.819 1.00 84.00 83 ALA A N 1
ATOM 672 C CA . ALA A 1 83 ? -0.132 9.685 4.026 1.00 84.00 83 ALA A CA 1
ATOM 673 C C . ALA A 1 83 ? -1.515 10.309 3.746 1.00 84.00 83 ALA A C 1
ATOM 675 O O . ALA A 1 83 ? -2.469 9.930 4.427 1.00 84.00 83 ALA A O 1
ATOM 676 N N . PRO A 1 84 ? -1.688 11.203 2.749 1.00 85.81 84 PRO A N 1
ATOM 677 C CA . PRO A 1 84 ? -3.008 11.750 2.434 1.00 85.81 84 PRO A CA 1
ATOM 678 C C . PRO A 1 84 ? -3.998 10.691 1.932 1.00 85.81 84 PRO A C 1
ATOM 680 O O . PRO A 1 84 ? -5.203 10.820 2.134 1.00 85.81 84 PRO A O 1
ATOM 683 N N . GLU A 1 85 ? -3.517 9.656 1.247 1.00 86.81 85 GLU A N 1
ATOM 684 C CA . GLU A 1 85 ? -4.339 8.562 0.725 1.00 86.81 85 GLU A CA 1
ATOM 685 C C . GLU A 1 85 ? -4.754 7.629 1.853 1.00 86.81 85 GLU A C 1
ATOM 687 O O . GLU A 1 85 ? -5.923 7.261 1.931 1.00 86.81 85 GLU A O 1
ATOM 692 N N . VAL A 1 86 ? -3.824 7.323 2.759 1.00 85.62 86 VAL A N 1
ATOM 693 C CA . VAL A 1 86 ? -4.099 6.565 3.983 1.00 85.62 86 VAL A CA 1
ATOM 694 C C . VAL A 1 86 ? -5.168 7.274 4.814 1.00 85.62 86 VAL A C 1
ATOM 696 O O . VAL A 1 86 ? -6.165 6.653 5.162 1.00 85.62 86 VAL A O 1
ATOM 699 N N . ASP A 1 87 ? -5.022 8.579 5.063 1.00 85.62 87 ASP A N 1
ATOM 700 C CA . ASP A 1 87 ? -5.994 9.370 5.832 1.00 85.62 87 ASP A CA 1
ATOM 701 C C . ASP A 1 87 ? -7.401 9.336 5.209 1.00 85.62 87 ASP A C 1
ATOM 703 O O . ASP A 1 87 ? -8.397 9.148 5.910 1.00 85.62 87 ASP A O 1
ATOM 707 N N . LYS A 1 88 ? -7.497 9.439 3.877 1.00 87.31 88 LYS A N 1
ATOM 708 C CA . LYS A 1 88 ? -8.776 9.318 3.159 1.00 87.31 88 LYS A CA 1
ATOM 709 C C . LYS A 1 88 ? -9.399 7.933 3.316 1.00 87.31 88 LYS A C 1
ATOM 711 O O . LYS A 1 88 ? -10.605 7.845 3.531 1.00 87.31 88 LYS A O 1
ATOM 716 N N . VAL A 1 89 ? -8.597 6.872 3.204 1.00 86.62 89 VAL A N 1
ATOM 717 C CA . VAL A 1 89 ? -9.070 5.491 3.374 1.00 86.62 89 VAL A CA 1
ATOM 718 C C . VAL A 1 89 ? -9.557 5.267 4.802 1.00 86.62 89 VAL A C 1
ATOM 720 O O . VAL A 1 89 ? -10.657 4.749 4.974 1.00 86.62 89 VAL A O 1
ATOM 723 N N . CYS A 1 90 ? -8.808 5.721 5.811 1.00 82.56 90 CYS A N 1
ATOM 724 C CA . CYS A 1 90 ? -9.222 5.645 7.214 1.00 82.56 90 CYS A CA 1
ATOM 725 C C . CYS A 1 90 ? -10.585 6.302 7.428 1.00 82.56 90 CYS A C 1
ATOM 727 O O . CYS A 1 90 ? -11.514 5.651 7.895 1.00 82.56 90 CYS A O 1
ATOM 729 N N . LYS A 1 91 ? -10.730 7.565 7.010 1.00 85.06 91 LYS A N 1
ATOM 730 C CA . LYS A 1 91 ? -11.981 8.321 7.169 1.00 85.06 91 LYS A CA 1
ATOM 731 C C . LYS A 1 91 ? -13.158 7.659 6.459 1.00 85.06 91 LYS A C 1
ATOM 733 O O . LYS A 1 91 ? -14.267 7.652 6.985 1.00 85.06 91 LYS A O 1
ATOM 738 N N . ALA A 1 92 ? -12.932 7.107 5.266 1.00 86.88 92 ALA A N 1
ATOM 739 C CA . ALA A 1 92 ? -13.971 6.412 4.514 1.00 86.88 92 ALA A CA 1
ATOM 740 C C . ALA A 1 92 ? -14.418 5.117 5.207 1.00 86.88 92 ALA A C 1
ATOM 742 O O . ALA A 1 92 ? -15.619 4.854 5.276 1.00 86.88 92 ALA A O 1
ATOM 743 N N . LEU A 1 93 ? -13.473 4.336 5.744 1.00 83.06 93 LEU A N 1
ATOM 744 C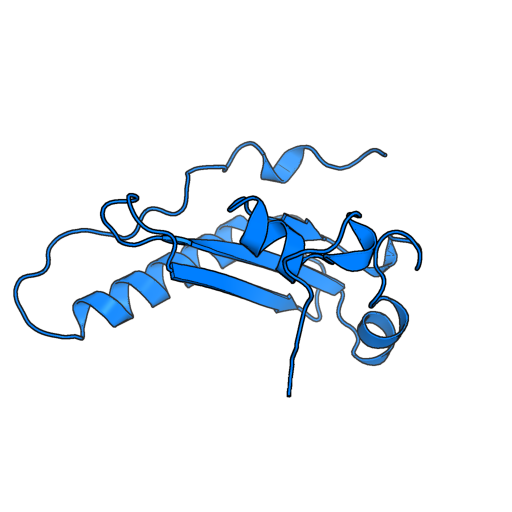 CA . LEU A 1 93 ? -13.787 3.138 6.520 1.00 83.06 93 LEU A CA 1
ATOM 745 C C . LEU A 1 93 ? -14.574 3.516 7.781 1.00 83.06 93 LEU A C 1
ATOM 747 O O . LEU A 1 93 ? -15.679 3.016 7.973 1.00 83.06 93 LEU A O 1
ATOM 751 N N . GLU A 1 94 ? -14.080 4.472 8.570 1.00 80.06 94 GLU A N 1
ATOM 752 C CA . GLU A 1 94 ? -14.754 4.952 9.784 1.00 80.06 94 GLU A CA 1
ATOM 753 C C . GLU A 1 94 ? -16.191 5.430 9.518 1.00 80.06 94 GLU A C 1
ATOM 755 O O . GLU A 1 94 ? -17.112 5.075 10.257 1.00 80.06 94 GLU A O 1
ATOM 760 N N . ALA A 1 95 ? -16.411 6.192 8.441 1.00 82.94 95 ALA A N 1
ATOM 761 C CA . ALA A 1 95 ? -17.738 6.682 8.071 1.00 82.94 95 ALA A CA 1
ATOM 762 C C . ALA A 1 95 ? -18.707 5.546 7.701 1.00 82.94 95 ALA A C 1
ATOM 764 O O . ALA A 1 95 ? -19.881 5.589 8.079 1.00 82.94 95 ALA A O 1
ATOM 765 N N . LEU A 1 96 ? -18.227 4.518 6.992 1.00 77.69 96 LEU A N 1
ATOM 766 C CA . LEU A 1 96 ? -19.034 3.350 6.636 1.00 77.69 96 LEU A CA 1
ATOM 767 C C . LEU A 1 96 ? -19.519 2.620 7.893 1.00 77.69 96 LEU A C 1
ATOM 769 O O . LEU A 1 96 ? -20.701 2.290 7.991 1.00 77.69 96 LEU A O 1
ATOM 773 N N . MET A 1 97 ? -18.640 2.437 8.878 1.00 69.12 97 MET A N 1
ATOM 774 C CA . MET A 1 97 ? -18.994 1.801 10.149 1.00 69.12 97 MET A CA 1
ATOM 775 C C . MET A 1 97 ? -19.966 2.646 10.975 1.00 69.12 97 MET A C 1
ATOM 777 O O . MET A 1 97 ? -20.936 2.107 11.499 1.00 69.12 97 MET A O 1
ATOM 781 N N . ALA A 1 98 ? -19.782 3.969 11.023 1.00 65.62 98 ALA A N 1
ATOM 782 C CA . ALA A 1 98 ? -20.692 4.867 11.738 1.00 65.62 98 ALA A CA 1
ATOM 783 C C . ALA A 1 98 ? -22.118 4.898 11.145 1.00 65.62 98 ALA A C 1
ATOM 785 O O . ALA A 1 98 ? -23.080 5.192 11.853 1.00 65.62 98 ALA A O 1
ATOM 786 N N . SER A 1 99 ? -22.266 4.597 9.850 1.00 69.94 99 SER A N 1
ATOM 787 C CA . SER A 1 99 ? -23.566 4.563 9.163 1.00 69.94 99 SER A CA 1
ATOM 788 C C . SER A 1 99 ? -24.361 3.264 9.382 1.00 69.94 99 SER A C 1
ATOM 790 O O . SER A 1 99 ? -25.571 3.233 9.146 1.00 69.94 99 SER A O 1
ATOM 792 N N . GLY A 1 100 ? -23.706 2.199 9.860 1.00 60.81 100 GLY A N 1
ATOM 793 C CA . GLY A 1 100 ? -24.301 0.888 10.112 1.00 60.81 100 GLY A CA 1
ATOM 794 C C . GLY A 1 100 ? -24.687 0.678 11.580 1.00 60.81 100 GLY A C 1
ATOM 795 O O . GLY A 1 100 ? -23.943 0.050 12.318 1.00 60.81 100 GLY A O 1
ATOM 796 N N . SER A 1 101 ? -25.892 1.115 11.965 1.00 46.94 101 SER A N 1
ATOM 797 C CA . SER A 1 101 ? -26.564 0.866 13.260 1.00 46.94 101 SER A CA 1
ATOM 798 C C . SER A 1 101 ? -25.999 1.582 14.502 1.00 46.94 101 SER A C 1
ATOM 800 O O . SER A 1 101 ? -24.805 1.629 14.766 1.00 46.94 101 SER A O 1
ATOM 802 N N . GLY A 1 102 ? -26.922 2.140 15.294 1.00 52.28 102 GLY A N 1
ATOM 803 C CA . GLY A 1 102 ? -26.658 3.007 16.437 1.00 52.28 102 GLY A CA 1
ATOM 804 C C . GLY A 1 102 ? -25.781 2.410 17.541 1.00 52.28 102 GLY A C 1
ATOM 805 O O . GLY A 1 102 ? -25.797 1.214 17.817 1.00 52.28 102 GLY A O 1
ATOM 806 N N . SER A 1 103 ? -25.104 3.314 18.253 1.00 48.78 103 SER A N 1
ATOM 807 C CA . SER A 1 103 ? -24.306 3.050 19.463 1.00 48.78 103 SER A CA 1
ATOM 808 C C . SER A 1 103 ? -23.082 2.156 19.244 1.00 48.78 103 SER A C 1
ATOM 810 O O . SER A 1 103 ? -22.861 1.202 19.980 1.00 48.78 103 SER A O 1
ATOM 812 N N . ILE A 1 104 ? -22.230 2.491 18.277 1.00 42.16 104 ILE A N 1
ATOM 813 C CA . ILE A 1 104 ? -20.848 2.004 18.280 1.00 42.16 104 ILE A CA 1
ATOM 814 C C . ILE A 1 104 ? -19.936 3.227 18.197 1.00 42.16 104 ILE A C 1
ATOM 816 O O . ILE A 1 104 ? -19.612 3.742 17.132 1.00 42.16 104 ILE A O 1
ATOM 820 N N . SER A 1 105 ? -19.569 3.736 19.377 1.00 41.78 105 SER A N 1
ATOM 821 C CA . SER A 1 105 ? -18.285 4.410 19.554 1.00 41.78 105 SER A CA 1
ATOM 822 C C . SER A 1 105 ? -17.179 3.451 19.111 1.00 41.78 105 SER A C 1
ATOM 824 O O . SER A 1 105 ? -17.387 2.248 19.169 1.00 41.78 105 SER A O 1
ATOM 826 N N . HIS A 1 106 ? -16.001 3.959 18.763 1.00 45.97 106 HIS A N 1
ATOM 827 C CA . HIS A 1 106 ? -14.742 3.220 18.555 1.00 45.97 106 HIS A CA 1
ATOM 828 C C . HIS A 1 106 ? -14.280 3.157 17.088 1.00 45.97 106 HIS A C 1
ATOM 830 O O . HIS A 1 106 ? -14.729 2.356 16.272 1.00 45.97 106 HIS A O 1
ATOM 836 N N . SER A 1 107 ? -13.345 4.070 16.808 1.00 42.22 107 SER A N 1
ATOM 837 C CA . SER A 1 107 ? -12.558 4.241 15.589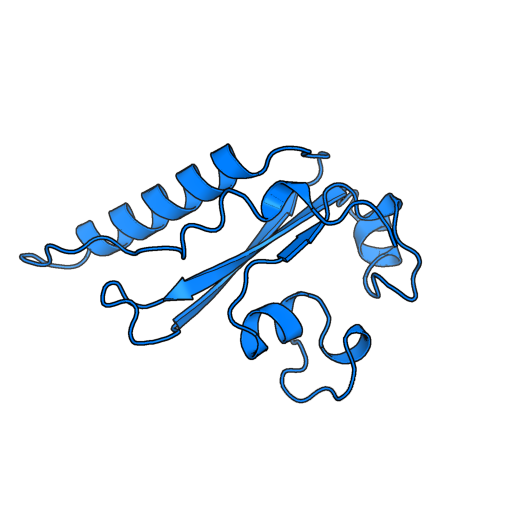 1.00 42.22 107 SER A CA 1
ATOM 838 C C . SER A 1 107 ? -11.713 3.014 15.254 1.00 42.22 107 SER A C 1
ATOM 840 O O . SER A 1 107 ? -11.255 2.296 16.140 1.00 42.22 107 SER A O 1
ATOM 842 N N . PHE A 1 108 ? -11.449 2.818 13.966 1.00 45.00 108 PHE A N 1
ATOM 843 C CA . PHE A 1 108 ? -10.540 1.795 13.467 1.00 45.00 108 PHE A CA 1
ATOM 844 C C . PHE A 1 108 ? -9.112 2.338 13.494 1.00 45.00 108 PHE A C 1
ATOM 846 O O . PHE A 1 108 ? -8.818 3.324 12.823 1.00 45.00 108 PHE A O 1
ATOM 853 N N . SER A 1 109 ? -8.201 1.712 14.244 1.00 44.06 109 SER A N 1
ATOM 854 C CA . SER A 1 109 ? -6.786 2.082 14.169 1.00 44.06 109 SER A CA 1
ATOM 855 C C . SER A 1 109 ? -6.100 1.283 13.063 1.00 44.06 109 SER A C 1
ATOM 857 O O . SER A 1 109 ? -5.893 0.076 13.205 1.00 44.06 109 SER A O 1
ATOM 859 N N . LEU A 1 110 ? -5.678 1.947 11.985 1.00 46.84 110 LEU A N 1
ATOM 860 C CA . LEU A 1 110 ? -4.511 1.447 11.263 1.00 46.84 110 LEU A CA 1
ATOM 861 C C . LEU A 1 110 ? -3.311 1.575 12.207 1.00 46.84 110 LEU A C 1
ATOM 863 O O . LEU A 1 110 ? -3.210 2.584 12.914 1.00 46.84 110 LEU A O 1
ATOM 867 N N . PRO A 1 111 ? -2.400 0.592 12.257 1.00 46.12 111 PRO A N 1
ATOM 868 C CA . PRO A 1 111 ? -1.205 0.752 13.059 1.00 46.12 111 PRO A CA 1
ATOM 869 C C . PRO A 1 111 ? -0.473 2.015 12.583 1.00 46.12 111 PRO A C 1
ATOM 871 O O . PRO A 1 111 ? -0.238 2.194 11.387 1.00 46.12 111 PRO A O 1
ATOM 874 N N . LEU A 1 112 ? -0.181 2.921 13.520 1.00 44.91 112 LEU A N 1
ATOM 875 C CA . LEU A 1 112 ? 0.506 4.194 13.289 1.00 44.91 112 LEU A CA 1
ATOM 876 C C . LEU A 1 112 ? 1.951 3.942 12.819 1.00 44.91 112 LEU A C 1
ATOM 878 O O . LEU A 1 112 ? 2.903 4.172 13.555 1.00 44.91 112 LEU A O 1
ATOM 882 N N . PHE A 1 113 ? 2.148 3.484 11.585 1.00 47.56 113 PHE A N 1
ATOM 883 C CA . PHE A 1 113 ? 3.469 3.335 10.971 1.00 47.56 113 PHE A CA 1
ATOM 884 C C . PHE A 1 113 ? 3.781 4.518 10.053 1.00 47.56 113 PHE A C 1
ATOM 886 O O . PHE A 1 113 ? 4.221 4.369 8.917 1.00 47.56 113 PHE A O 1
ATOM 893 N N . PHE A 1 114 ? 3.587 5.729 10.577 1.00 42.00 114 PHE A N 1
ATOM 894 C CA . PHE A 1 114 ? 4.018 6.959 9.915 1.00 42.00 114 PHE A CA 1
ATOM 895 C C . PHE A 1 114 ? 5.545 7.071 9.701 1.00 42.00 114 PHE A C 1
ATOM 897 O O . PHE A 1 114 ? 5.922 7.657 8.688 1.00 42.00 114 PHE A O 1
ATOM 904 N N . PRO A 1 115 ? 6.455 6.501 10.529 1.00 39.44 115 PRO A N 1
ATOM 905 C CA . PRO A 1 115 ? 7.891 6.622 10.256 1.00 39.44 115 PRO A CA 1
ATOM 906 C C . PRO A 1 115 ? 8.425 5.596 9.247 1.00 39.44 115 PRO A C 1
ATOM 908 O O . PRO A 1 115 ? 9.499 5.800 8.692 1.00 39.44 115 PRO A O 1
ATOM 911 N N . PHE A 1 116 ? 7.718 4.486 9.003 1.00 39.97 116 PHE A N 1
ATOM 912 C CA . PHE A 1 116 ? 8.250 3.408 8.157 1.00 39.97 116 PHE A CA 1
ATOM 913 C C . PHE A 1 116 ? 8.112 3.697 6.659 1.00 39.97 116 PHE A C 1
ATOM 915 O O . PHE A 1 116 ? 8.886 3.165 5.866 1.00 39.97 116 PHE A O 1
ATOM 922 N N . LEU A 1 117 ? 7.197 4.603 6.287 1.00 45.72 117 LEU A N 1
ATOM 923 C CA . LEU A 1 117 ? 6.936 5.020 4.904 1.00 45.72 117 LEU A CA 1
ATOM 924 C C . LEU A 1 117 ? 8.140 5.679 4.198 1.00 45.72 117 LEU A C 1
ATOM 926 O O . LEU A 1 117 ? 8.125 5.837 2.979 1.00 45.72 117 LEU A O 1
ATOM 930 N N . SER A 1 118 ? 9.193 6.031 4.946 1.00 36.38 118 SER A N 1
ATOM 931 C CA . SER A 1 118 ? 10.390 6.713 4.440 1.00 36.38 118 SER A CA 1
ATOM 932 C C . SER A 1 118 ? 11.602 5.794 4.198 1.00 36.38 118 SER A C 1
ATOM 934 O O . SER A 1 118 ? 12.606 6.279 3.680 1.00 36.38 118 SER A O 1
ATOM 936 N N . SER A 1 119 ? 11.562 4.508 4.576 1.00 33.06 119 SER A N 1
ATOM 937 C CA . SER A 1 119 ? 12.804 3.740 4.822 1.00 33.06 119 SER A CA 1
ATOM 938 C C . SER A 1 119 ? 13.185 2.678 3.786 1.00 33.06 119 SER A C 1
ATOM 940 O O . SER A 1 119 ? 14.260 2.102 3.909 1.00 33.06 119 SER A O 1
ATOM 942 N N . ARG A 1 120 ? 12.358 2.376 2.776 1.00 40.75 120 ARG A N 1
ATOM 943 C CA . ARG A 1 120 ? 12.730 1.422 1.707 1.00 40.75 120 ARG A CA 1
ATOM 944 C C . ARG A 1 120 ? 12.936 2.117 0.366 1.00 40.75 120 ARG A C 1
ATOM 946 O O . ARG A 1 120 ? 12.271 1.841 -0.623 1.00 40.75 120 ARG A O 1
ATOM 953 N N . THR A 1 121 ? 13.908 3.018 0.348 1.00 39.94 121 THR A N 1
ATOM 954 C CA . THR A 1 121 ? 14.795 3.181 -0.807 1.00 39.94 121 THR A CA 1
ATOM 955 C C . THR A 1 121 ? 16.138 2.595 -0.395 1.00 39.94 121 THR A C 1
ATOM 957 O O . THR A 1 121 ? 16.679 3.050 0.608 1.00 39.94 121 THR A O 1
ATOM 960 N N . GLN A 1 122 ? 16.647 1.641 -1.179 1.00 34.03 122 GLN A N 1
ATOM 961 C CA . GLN A 1 122 ? 17.866 0.829 -1.003 1.00 34.03 122 GLN A CA 1
ATOM 962 C C . GLN A 1 122 ? 17.621 -0.597 -0.492 1.00 34.03 122 GLN A C 1
ATOM 964 O O . GLN A 1 122 ? 17.848 -0.920 0.671 1.00 34.03 122 GLN A O 1
ATOM 969 N N . GLN A 1 123 ? 17.242 -1.473 -1.418 1.00 30.98 123 GLN A N 1
ATOM 970 C CA . GLN A 1 123 ? 18.191 -2.469 -1.917 1.00 30.98 123 GLN A CA 1
ATOM 971 C C . GLN A 1 123 ? 18.040 -2.578 -3.429 1.00 30.98 123 GLN A C 1
A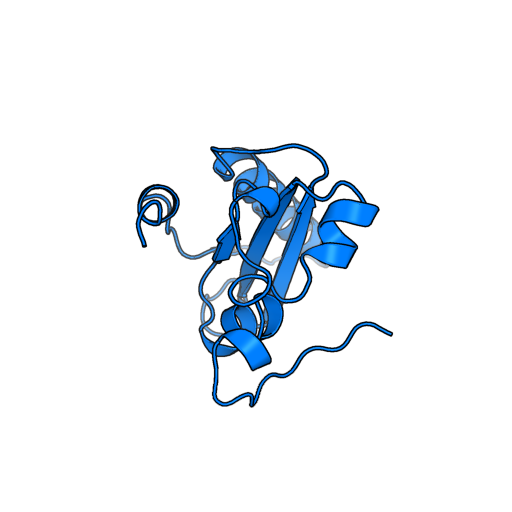TOM 973 O O . GLN A 1 123 ? 16.915 -2.288 -3.892 1.00 30.98 123 GLN A O 1
#